Protein AF-A0AAN7HM41-F1 (afdb_monomer)

Structure (mmCIF, N/CA/C/O backbone):
data_AF-A0AAN7HM41-F1
#
_entry.id   AF-A0AAN7HM41-F1
#
loop_
_atom_site.group_PDB
_atom_site.id
_atom_site.type_symbol
_atom_site.label_atom_id
_atom_site.label_alt_id
_atom_site.label_comp_id
_atom_site.label_asym_id
_atom_site.label_entity_id
_atom_site.label_seq_id
_atom_site.pdbx_PDB_ins_code
_atom_site.Cartn_x
_atom_site.Cartn_y
_atom_site.Cartn_z
_atom_site.occupancy
_atom_site.B_iso_or_equiv
_atom_site.auth_seq_id
_atom_site.auth_comp_id
_atom_site.auth_asym_id
_atom_site.auth_atom_id
_atom_site.pdbx_PDB_model_num
ATOM 1 N N . VAL A 1 1 ? 14.216 -13.403 -18.669 1.00 55.72 1 VAL A N 1
ATOM 2 C CA . VAL A 1 1 ? 13.639 -12.330 -17.819 1.00 55.72 1 VAL A CA 1
ATOM 3 C C . VAL A 1 1 ? 13.348 -11.043 -18.590 1.00 55.72 1 VAL A C 1
ATOM 5 O O . VAL A 1 1 ? 12.178 -10.738 -18.720 1.00 55.72 1 VAL A O 1
ATOM 8 N N . LYS A 1 2 ? 14.323 -10.331 -19.191 1.00 54.16 2 LYS A N 1
ATOM 9 C CA . LYS A 1 2 ? 14.044 -9.101 -19.985 1.00 54.16 2 LYS A CA 1
ATOM 10 C C . LYS A 1 2 ? 13.006 -9.271 -21.112 1.00 54.16 2 LYS A C 1
ATOM 12 O O . LYS A 1 2 ? 12.281 -8.337 -21.401 1.00 54.16 2 LYS A O 1
ATOM 17 N N . ARG A 1 3 ? 12.910 -10.468 -21.709 1.00 50.41 3 ARG A N 1
ATOM 18 C CA . ARG A 1 3 ? 11.901 -10.827 -22.729 1.00 50.41 3 ARG A CA 1
ATOM 19 C C . ARG A 1 3 ? 10.467 -10.970 -22.187 1.00 50.41 3 ARG A C 1
ATOM 21 O O . ARG A 1 3 ? 9.550 -11.078 -22.981 1.00 50.41 3 ARG A O 1
ATOM 28 N N . LEU A 1 4 ? 10.288 -11.010 -20.863 1.00 57.69 4 LEU A N 1
ATOM 29 C CA . LEU A 1 4 ? 8.977 -11.088 -20.199 1.00 57.69 4 LEU A CA 1
ATOM 30 C C . LEU A 1 4 ? 8.389 -9.700 -19.906 1.00 57.69 4 LEU A C 1
ATOM 32 O O . LEU A 1 4 ? 7.323 -9.597 -19.314 1.00 57.69 4 LEU A O 1
ATOM 36 N N . PHE A 1 5 ? 9.102 -8.637 -20.276 1.00 66.50 5 PHE A N 1
ATOM 37 C CA . PHE A 1 5 ? 8.685 -7.265 -20.055 1.00 66.50 5 PHE A CA 1
ATOM 38 C C . PHE A 1 5 ? 8.485 -6.575 -21.388 1.00 66.50 5 PHE A C 1
ATOM 40 O O . PHE A 1 5 ? 9.383 -6.561 -22.230 1.00 66.50 5 PHE A O 1
ATOM 47 N N . GLU A 1 6 ? 7.340 -5.926 -21.528 1.00 64.44 6 GLU A N 1
ATOM 48 C CA . GLU A 1 6 ? 7.183 -4.834 -22.472 1.00 64.44 6 GLU A CA 1
ATOM 49 C C . GLU A 1 6 ? 7.875 -3.611 -21.864 1.00 64.44 6 GLU A C 1
ATOM 51 O O . GLU A 1 6 ? 7.428 -3.118 -20.824 1.00 64.44 6 GLU A O 1
ATOM 56 N N . PRO A 1 7 ? 8.997 -3.145 -22.439 1.00 64.88 7 PRO A N 1
ATOM 57 C CA . PRO A 1 7 ? 9.739 -2.046 -21.855 1.00 64.88 7 PRO A CA 1
ATOM 58 C C . PRO A 1 7 ? 8.894 -0.774 -21.885 1.00 64.88 7 PRO A C 1
ATOM 60 O O . PRO A 1 7 ? 8.573 -0.252 -22.953 1.00 64.88 7 PRO A O 1
ATOM 63 N N . ALA A 1 8 ? 8.575 -0.249 -20.705 1.00 72.31 8 ALA A N 1
ATOM 64 C CA . ALA A 1 8 ? 7.917 1.041 -20.600 1.00 72.31 8 ALA A CA 1
ATOM 65 C C . ALA A 1 8 ? 8.845 2.162 -21.094 1.00 72.31 8 ALA A C 1
ATOM 67 O O . ALA A 1 8 ? 10.056 2.170 -20.840 1.00 72.31 8 ALA A O 1
ATOM 68 N N . THR A 1 9 ? 8.265 3.143 -21.781 1.00 78.38 9 THR A N 1
ATOM 69 C CA . THR A 1 9 ? 8.938 4.407 -22.093 1.00 78.38 9 THR A CA 1
ATOM 70 C C . THR A 1 9 ? 8.292 5.525 -21.302 1.00 78.38 9 THR A C 1
ATOM 72 O O . THR A 1 9 ? 7.067 5.628 -21.283 1.00 78.38 9 THR A O 1
ATOM 75 N N . TYR A 1 10 ? 9.099 6.396 -20.709 1.00 78.19 10 TYR A N 1
ATOM 76 C CA . TYR A 1 10 ? 8.610 7.564 -19.982 1.00 78.19 10 TYR A CA 1
ATOM 77 C C . TYR A 1 10 ? 9.338 8.828 -20.442 1.00 78.19 10 TYR A C 1
ATOM 79 O O . TYR A 1 10 ? 10.405 8.770 -21.056 1.00 78.19 10 TYR A O 1
ATOM 87 N N . PHE A 1 11 ? 8.748 9.992 -20.176 1.00 80.19 11 PHE A N 1
ATOM 88 C CA . PHE A 1 11 ? 9.387 11.269 -20.474 1.00 80.19 11 PHE A CA 1
ATOM 89 C C . PHE A 1 11 ? 10.338 11.669 -19.344 1.00 80.19 11 PHE A C 1
ATOM 91 O O . PHE A 1 11 ? 9.930 11.826 -18.194 1.00 80.19 11 PHE A O 1
ATOM 98 N N . HIS A 1 12 ? 11.605 11.892 -19.686 1.00 80.62 12 HIS A N 1
ATOM 99 C CA . HIS A 1 12 ? 12.601 12.483 -18.803 1.00 80.62 12 HIS A CA 1
ATOM 100 C C . HIS A 1 12 ? 13.251 13.671 -19.511 1.00 80.62 12 HIS A C 1
ATOM 102 O O . HIS A 1 12 ? 13.833 13.510 -20.582 1.00 80.62 12 HIS A O 1
ATOM 108 N N . ARG A 1 13 ? 13.139 14.876 -18.930 1.00 84.94 13 ARG A N 1
ATOM 109 C CA . ARG A 1 13 ? 13.694 16.122 -19.501 1.00 84.94 13 ARG A CA 1
ATOM 110 C C . ARG A 1 13 ? 13.308 16.320 -20.982 1.00 84.94 13 ARG A C 1
ATOM 112 O O . ARG A 1 13 ? 14.171 16.509 -21.833 1.00 84.94 13 ARG A O 1
ATOM 119 N N . ASN A 1 14 ? 12.009 16.224 -21.286 1.00 87.62 14 ASN A N 1
ATOM 120 C CA . ASN A 1 14 ? 11.424 16.335 -22.635 1.00 87.62 14 ASN A CA 1
ATOM 121 C C . ASN A 1 14 ? 11.900 15.296 -23.669 1.00 87.62 14 ASN A C 1
ATOM 123 O O . ASN A 1 14 ? 11.627 15.446 -24.857 1.00 87.62 14 ASN A O 1
ATOM 127 N N . LYS A 1 15 ? 12.560 14.212 -23.246 1.00 88.25 15 LYS A N 1
ATOM 128 C CA . LYS A 1 15 ? 12.937 13.089 -24.117 1.00 88.25 15 LYS A CA 1
ATOM 129 C C . LYS A 1 15 ? 12.217 11.818 -23.679 1.00 88.25 15 LYS A C 1
ATOM 131 O O . LYS A 1 15 ? 12.098 11.567 -22.481 1.00 88.25 15 LYS A O 1
ATOM 136 N N . ARG A 1 16 ? 11.754 11.007 -24.636 1.00 84.38 16 ARG A N 1
ATOM 13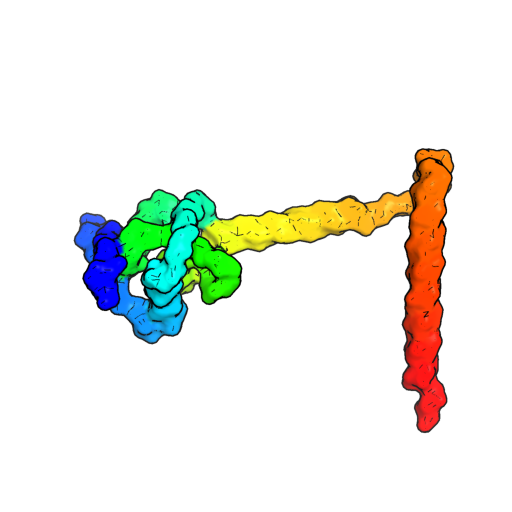7 C CA . ARG A 1 16 ? 11.303 9.638 -24.343 1.00 84.38 16 ARG A CA 1
ATOM 138 C C . ARG A 1 16 ? 12.528 8.781 -24.060 1.00 84.38 16 ARG A C 1
ATOM 140 O O . ARG A 1 16 ? 13.409 8.668 -24.907 1.00 84.38 16 ARG A O 1
ATOM 147 N N . VAL A 1 17 ? 12.578 8.204 -22.870 1.00 86.50 17 VAL A N 1
ATOM 148 C CA . VAL A 1 17 ? 13.634 7.290 -22.440 1.00 86.50 17 VAL A CA 1
ATOM 149 C C . VAL A 1 17 ? 13.023 5.939 -22.099 1.00 86.50 17 VAL A C 1
ATOM 151 O O . VAL A 1 17 ? 11.888 5.855 -21.627 1.00 86.50 17 VAL A O 1
ATOM 154 N N . GLN A 1 18 ? 13.777 4.877 -22.360 1.00 82.75 18 GLN A N 1
ATOM 155 C CA . GLN A 1 18 ? 13.396 3.533 -21.954 1.00 82.75 18 GLN A CA 1
ATOM 156 C C . GLN A 1 18 ? 13.626 3.375 -20.449 1.00 82.75 18 GLN A C 1
ATOM 158 O O . GLN A 1 18 ? 14.658 3.804 -19.926 1.00 82.75 18 GLN A O 1
ATOM 163 N N . ALA A 1 19 ? 12.670 2.758 -19.758 1.00 81.44 19 ALA A N 1
ATOM 164 C CA . ALA A 1 19 ? 12.812 2.412 -18.354 1.00 81.44 19 ALA A CA 1
ATOM 165 C C . ALA A 1 19 ? 14.065 1.558 -18.122 1.00 81.44 19 ALA A C 1
ATOM 167 O O . ALA A 1 19 ? 14.309 0.561 -18.809 1.00 81.44 19 ALA A O 1
ATOM 168 N N . SER A 1 20 ? 14.883 1.975 -17.157 1.00 78.69 20 SER A N 1
ATOM 169 C CA . SER A 1 20 ? 16.099 1.257 -16.800 1.00 78.69 20 SER A CA 1
ATOM 170 C C . SER A 1 20 ? 15.774 0.073 -15.895 1.00 78.69 20 SER A C 1
ATOM 172 O O . SER A 1 20 ? 14.800 0.085 -15.147 1.00 78.69 20 SER A O 1
ATOM 174 N N . TRP A 1 21 ? 16.620 -0.953 -15.959 1.00 79.06 21 TRP A N 1
ATOM 175 C CA . TRP A 1 21 ? 16.555 -2.150 -15.122 1.00 79.06 21 TRP A CA 1
ATOM 176 C C . TRP A 1 21 ? 17.531 -2.026 -13.959 1.00 79.06 21 TRP A C 1
ATOM 178 O O . TRP A 1 21 ? 18.560 -2.694 -13.915 1.00 79.06 21 TRP A O 1
ATOM 188 N N . ASN A 1 22 ? 17.237 -1.109 -13.052 1.00 81.00 22 ASN A N 1
ATOM 189 C CA . ASN A 1 22 ? 18.026 -0.920 -11.855 1.00 81.00 22 ASN A CA 1
ATOM 190 C C . ASN A 1 22 ? 17.543 -1.895 -10.775 1.00 81.00 22 ASN A C 1
ATOM 192 O O . ASN A 1 22 ? 16.445 -1.745 -10.244 1.00 81.00 22 ASN A O 1
ATOM 196 N N . ILE A 1 23 ? 18.374 -2.883 -10.459 1.00 84.88 23 ILE A N 1
ATOM 197 C CA . ILE A 1 23 ? 18.123 -3.890 -9.415 1.00 84.88 23 ILE A CA 1
ATOM 198 C C . ILE A 1 23 ? 19.095 -3.747 -8.241 1.00 84.88 23 ILE A C 1
ATOM 200 O O . ILE A 1 23 ? 19.179 -4.629 -7.396 1.00 84.88 23 ILE A O 1
ATOM 204 N N . ASP A 1 24 ? 19.811 -2.624 -8.177 1.00 86.31 24 ASP A N 1
ATOM 205 C CA . ASP A 1 24 ? 20.901 -2.391 -7.223 1.00 86.31 24 ASP A CA 1
ATOM 206 C C . ASP A 1 24 ? 20.389 -2.310 -5.778 1.00 86.31 24 ASP A C 1
ATOM 208 O O . ASP A 1 24 ? 21.145 -2.466 -4.823 1.00 86.31 24 ASP A O 1
ATOM 212 N N . ARG A 1 25 ? 19.089 -2.038 -5.615 1.00 86.50 25 ARG A N 1
ATOM 213 C CA . ARG A 1 25 ? 18.401 -1.999 -4.325 1.00 86.50 25 ARG A CA 1
ATOM 214 C C . ARG A 1 25 ? 17.428 -3.160 -4.208 1.00 86.50 25 ARG A C 1
ATOM 216 O O . ARG A 1 25 ? 16.676 -3.433 -5.147 1.00 86.50 25 ARG A O 1
ATOM 223 N N . ALA A 1 26 ? 17.392 -3.770 -3.027 1.00 88.69 26 ALA A N 1
ATOM 224 C CA . ALA A 1 26 ? 16.519 -4.899 -2.725 1.00 88.69 26 ALA A CA 1
ATOM 225 C C . ALA A 1 26 ? 15.045 -4.586 -3.027 1.00 88.69 26 ALA A C 1
ATOM 227 O O . ALA A 1 26 ? 14.354 -5.414 -3.614 1.00 88.69 26 ALA A O 1
ATOM 228 N N . GLU A 1 27 ? 14.573 -3.371 -2.732 1.00 87.81 27 GLU A N 1
ATOM 229 C CA . GLU A 1 27 ? 13.185 -2.983 -3.000 1.00 87.81 27 GLU A CA 1
ATOM 230 C C . GLU A 1 27 ? 12.870 -2.937 -4.500 1.00 87.81 27 GLU A C 1
ATOM 232 O O . GLU A 1 27 ? 11.773 -3.304 -4.921 1.00 87.81 27 GLU A O 1
ATOM 237 N N . ARG A 1 28 ? 13.837 -2.525 -5.328 1.00 89.06 28 ARG A N 1
ATOM 238 C CA . ARG A 1 28 ? 13.674 -2.494 -6.787 1.00 89.06 28 ARG A CA 1
ATOM 239 C C . ARG A 1 28 ? 13.643 -3.896 -7.372 1.00 89.06 28 ARG A C 1
ATOM 241 O O . ARG A 1 28 ? 12.787 -4.186 -8.208 1.00 89.06 28 ARG A O 1
ATOM 248 N N . ALA A 1 29 ? 14.543 -4.758 -6.903 1.00 88.88 29 ALA A N 1
ATOM 249 C CA . ALA A 1 29 ? 14.557 -6.165 -7.274 1.00 88.88 29 ALA A CA 1
ATOM 250 C C . ALA A 1 29 ? 13.245 -6.857 -6.870 1.00 88.88 29 ALA A C 1
ATOM 252 O O . ALA A 1 29 ? 12.648 -7.555 -7.688 1.00 88.88 29 ALA A O 1
ATOM 253 N N . LEU A 1 30 ? 12.745 -6.588 -5.660 1.00 88.75 30 LEU A N 1
ATOM 254 C CA . LEU A 1 30 ? 11.478 -7.125 -5.166 1.00 88.75 30 LEU A CA 1
ATOM 255 C C . LEU A 1 30 ? 10.283 -6.629 -5.989 1.00 88.75 30 LEU A C 1
ATOM 257 O O . LEU A 1 30 ? 9.444 -7.432 -6.384 1.00 88.75 30 LEU A O 1
ATOM 261 N N . ALA A 1 31 ? 10.217 -5.335 -6.313 1.00 87.69 31 ALA A N 1
ATOM 262 C CA . ALA A 1 31 ? 9.150 -4.789 -7.152 1.00 87.69 31 ALA A CA 1
ATOM 263 C C . ALA A 1 31 ? 9.115 -5.430 -8.550 1.00 87.69 31 ALA A C 1
ATOM 265 O O . ALA A 1 31 ? 8.037 -5.707 -9.076 1.00 87.69 31 ALA A O 1
ATOM 266 N N . ILE A 1 32 ? 10.289 -5.692 -9.138 1.00 86.69 32 ILE A N 1
ATOM 267 C CA . ILE A 1 32 ? 10.415 -6.420 -10.407 1.00 86.69 32 ILE A CA 1
ATOM 268 C C . ILE A 1 32 ? 9.971 -7.875 -10.244 1.00 86.69 32 ILE A C 1
ATOM 270 O O . ILE A 1 32 ? 9.235 -8.375 -11.089 1.00 86.69 32 ILE A O 1
ATOM 274 N N . ALA A 1 33 ? 10.396 -8.554 -9.177 1.00 87.75 33 ALA A N 1
ATOM 275 C CA . ALA A 1 33 ? 10.024 -9.943 -8.923 1.00 87.75 33 ALA A CA 1
ATOM 276 C C . ALA A 1 33 ? 8.504 -10.093 -8.781 1.00 87.75 33 ALA A C 1
ATOM 278 O O . ALA A 1 33 ? 7.906 -10.915 -9.467 1.00 87.75 33 ALA A O 1
ATOM 279 N N . VAL A 1 34 ? 7.871 -9.236 -7.978 1.00 86.69 34 VAL A N 1
ATOM 280 C CA . VAL A 1 34 ? 6.412 -9.210 -7.815 1.00 86.69 34 VAL A CA 1
ATOM 281 C C . VAL A 1 34 ? 5.712 -8.982 -9.152 1.00 86.69 34 VAL A C 1
ATOM 283 O O . VAL A 1 34 ? 4.772 -9.695 -9.472 1.00 86.69 34 VAL A O 1
ATOM 286 N N . TYR A 1 35 ? 6.199 -8.049 -9.973 1.00 82.12 35 TYR A N 1
ATOM 287 C CA . TYR A 1 35 ? 5.633 -7.823 -11.303 1.00 82.12 35 TYR A CA 1
ATOM 288 C C . TYR A 1 35 ? 5.697 -9.069 -12.209 1.00 82.12 35 TYR A C 1
ATOM 290 O O . TYR A 1 35 ? 4.804 -9.279 -13.022 1.00 82.12 35 TYR A O 1
ATOM 298 N N . ILE A 1 36 ? 6.757 -9.879 -12.099 1.00 81.81 36 ILE A N 1
ATOM 299 C CA . ILE A 1 36 ? 6.948 -11.086 -12.923 1.00 81.81 36 ILE A CA 1
ATOM 300 C C . ILE A 1 36 ? 6.078 -12.245 -12.440 1.00 81.81 36 ILE A C 1
ATOM 302 O O . ILE A 1 36 ? 5.542 -12.994 -13.258 1.00 81.81 36 ILE A O 1
ATOM 306 N N . PHE A 1 37 ? 6.043 -12.457 -11.126 1.00 84.44 37 PHE A N 1
ATOM 307 C CA . PHE A 1 37 ? 5.540 -13.696 -10.540 1.00 84.44 37 PHE A CA 1
ATOM 308 C C . PHE A 1 37 ? 4.093 -13.600 -10.070 1.00 84.44 37 PHE A C 1
ATOM 310 O O . PHE A 1 37 ? 3.410 -14.624 -10.065 1.00 84.44 37 PHE A O 1
ATOM 317 N N . GLU A 1 38 ? 3.610 -12.404 -9.731 1.00 80.44 38 GLU A N 1
ATOM 318 C CA . GLU A 1 38 ? 2.221 -12.221 -9.327 1.00 80.44 38 GLU A CA 1
ATOM 319 C C . GLU A 1 38 ? 1.334 -12.193 -10.582 1.00 80.44 38 GLU A C 1
ATOM 321 O O . GLU A 1 38 ? 1.278 -11.208 -11.324 1.00 80.44 38 GLU A O 1
ATOM 326 N N . LYS A 1 39 ? 0.680 -13.323 -10.854 1.00 62.28 39 LYS A N 1
ATOM 327 C CA . LYS A 1 39 ? -0.305 -13.463 -11.931 1.00 62.28 39 LYS A CA 1
ATOM 328 C C . LYS A 1 39 ? -1.665 -12.965 -11.435 1.00 62.28 39 LYS A C 1
ATOM 330 O O . LYS A 1 39 ? -1.962 -13.067 -10.253 1.00 62.28 39 LYS A O 1
ATOM 335 N N . ASP A 1 40 ? -2.472 -12.421 -12.342 1.00 57.91 40 ASP A N 1
ATOM 336 C CA . ASP A 1 40 ? -3.873 -12.035 -12.090 1.00 57.91 40 ASP A CA 1
ATOM 337 C C . ASP A 1 40 ? -4.098 -10.846 -11.147 1.00 57.91 40 ASP A C 1
ATOM 339 O O . ASP A 1 40 ? -5.138 -10.714 -10.504 1.00 57.91 40 ASP A O 1
ATOM 343 N N . VAL A 1 41 ? -3.149 -9.912 -11.108 1.00 62.28 41 VAL A N 1
ATOM 344 C CA . VAL A 1 41 ? -3.335 -8.672 -10.358 1.00 62.28 41 VAL A CA 1
ATOM 345 C C . VAL A 1 41 ? -3.961 -7.607 -11.245 1.00 62.28 41 VAL A C 1
ATOM 347 O O . VAL A 1 41 ? -3.340 -7.108 -12.189 1.00 62.28 41 VAL A O 1
ATOM 350 N N . GLU A 1 42 ? -5.192 -7.225 -10.923 1.00 58.06 42 GLU A N 1
ATOM 351 C CA . GLU A 1 42 ? -5.839 -6.091 -11.569 1.00 58.06 42 GLU A CA 1
ATOM 352 C C . GLU A 1 42 ? -5.015 -4.815 -11.360 1.00 58.06 42 GLU A C 1
ATOM 354 O O . GLU A 1 42 ? -4.567 -4.490 -10.253 1.00 58.06 42 GLU A O 1
ATOM 359 N N . ALA A 1 43 ? -4.822 -4.064 -12.444 1.00 60.22 43 ALA A N 1
ATOM 360 C CA . ALA A 1 43 ? -4.255 -2.729 -12.368 1.00 60.22 43 ALA A CA 1
ATOM 361 C C . ALA A 1 43 ? -5.190 -1.865 -11.513 1.00 60.22 43 ALA A C 1
ATOM 363 O O . ALA A 1 43 ? -6.282 -1.508 -11.950 1.00 60.22 43 ALA A O 1
ATOM 364 N N . LYS A 1 44 ? -4.787 -1.543 -10.280 1.00 63.34 44 LYS A N 1
ATOM 365 C CA . LYS A 1 44 ? -5.616 -0.719 -9.397 1.00 63.34 44 LYS A CA 1
ATOM 366 C C . LYS A 1 44 ? -5.485 0.766 -9.767 1.00 63.34 44 LYS A C 1
ATOM 368 O O . LYS A 1 44 ? -4.393 1.318 -9.596 1.00 63.34 44 LYS A O 1
ATOM 373 N N . PRO A 1 45 ? -6.581 1.448 -10.155 1.00 59.84 45 PRO A N 1
ATOM 374 C CA . PRO A 1 45 ? -6.575 2.857 -10.570 1.00 59.84 45 PRO A CA 1
ATOM 375 C C . PRO A 1 45 ? -6.508 3.853 -9.394 1.00 59.84 45 PRO A C 1
ATOM 377 O O . PRO A 1 45 ? -6.837 5.024 -9.517 1.00 59.84 45 PRO A O 1
ATOM 380 N N . ASN A 1 46 ? -6.131 3.395 -8.198 1.00 71.81 46 ASN A N 1
ATOM 381 C CA . ASN A 1 46 ? -6.137 4.231 -6.991 1.00 71.81 46 ASN A CA 1
ATOM 382 C C . ASN A 1 46 ? -4.750 4.823 -6.680 1.00 71.81 46 ASN A C 1
ATOM 384 O O . ASN A 1 46 ? -4.574 5.592 -5.725 1.00 71.81 46 ASN A O 1
ATOM 388 N N . CYS A 1 47 ? -3.736 4.466 -7.470 1.00 82.19 47 CYS A N 1
ATOM 389 C CA . CYS A 1 47 ? -2.414 5.056 -7.360 1.00 82.19 47 CYS A CA 1
ATOM 390 C C . CYS A 1 47 ? -2.178 6.080 -8.473 1.00 82.19 47 CYS A C 1
ATOM 392 O O . CYS A 1 47 ? -2.051 5.719 -9.638 1.00 82.19 47 CYS A O 1
ATOM 394 N N . LYS A 1 48 ? -1.959 7.347 -8.100 1.00 82.31 48 LYS A N 1
ATOM 395 C CA . LYS A 1 48 ? -1.748 8.454 -9.052 1.00 82.31 48 LYS A CA 1
ATOM 396 C C . LYS A 1 48 ? -0.585 8.224 -10.024 1.00 82.31 48 LYS A C 1
ATOM 398 O O . LYS A 1 48 ? -0.593 8.770 -11.123 1.00 82.31 48 LYS A O 1
ATOM 403 N N . GLN A 1 49 ? 0.453 7.492 -9.608 1.00 77.81 49 GLN A N 1
ATOM 404 C CA . GLN A 1 49 ? 1.577 7.151 -10.490 1.00 77.81 49 GLN A CA 1
ATOM 405 C C . GLN A 1 49 ? 1.218 6.031 -11.471 1.00 77.81 49 GLN A C 1
ATOM 407 O O . GLN A 1 49 ? 1.701 6.047 -12.601 1.00 77.81 49 GLN A O 1
ATOM 412 N N . CYS A 1 50 ? 0.364 5.094 -11.051 1.00 77.69 50 CYS A N 1
ATOM 413 C CA . CYS A 1 50 ? -0.170 4.058 -11.924 1.00 77.69 50 CYS A CA 1
ATOM 414 C C . CYS A 1 50 ? -1.078 4.670 -13.002 1.00 77.69 50 CYS A C 1
ATOM 416 O O . CYS A 1 50 ? -0.865 4.396 -14.178 1.00 77.69 50 CYS A O 1
ATOM 418 N N . ASP A 1 51 ? -1.999 5.565 -12.626 1.00 77.19 51 ASP A N 1
ATOM 419 C CA . ASP A 1 51 ? -2.966 6.170 -13.563 1.00 77.19 51 ASP A CA 1
ATOM 420 C C . ASP A 1 51 ? -2.290 6.964 -14.672 1.00 77.19 51 ASP A C 1
ATOM 422 O O . ASP A 1 51 ? -2.693 6.944 -15.832 1.00 77.19 51 ASP A O 1
ATOM 426 N N . LYS A 1 52 ? -1.219 7.673 -14.315 1.00 73.44 52 LYS A N 1
ATOM 427 C CA . LYS A 1 52 ? -0.489 8.495 -15.274 1.00 73.44 52 LYS A CA 1
ATOM 428 C C . LYS A 1 52 ? 0.454 7.673 -16.152 1.00 73.44 52 LYS A C 1
ATOM 430 O O . LYS A 1 52 ? 1.012 8.232 -17.090 1.00 73.44 52 LYS A O 1
ATOM 435 N N . SER A 1 53 ? 0.662 6.386 -15.855 1.00 66.38 53 SER A N 1
ATOM 436 C CA . SER A 1 53 ? 1.698 5.557 -16.492 1.00 66.38 53 SER A CA 1
ATOM 437 C C . SER A 1 53 ? 3.085 6.226 -16.459 1.00 66.38 53 SER A C 1
ATOM 439 O O . SER A 1 53 ? 3.881 6.109 -17.388 1.00 66.38 53 SER A O 1
ATOM 441 N N . ILE A 1 54 ? 3.370 6.985 -15.392 1.00 63.53 54 ILE A N 1
ATOM 442 C CA . ILE A 1 54 ? 4.621 7.738 -15.235 1.00 63.53 54 ILE A CA 1
ATOM 443 C C . ILE A 1 54 ? 5.524 6.973 -14.274 1.00 63.53 54 ILE A C 1
ATOM 445 O O . ILE A 1 54 ? 5.197 6.827 -13.095 1.00 63.53 54 ILE A O 1
ATOM 449 N N . GLY A 1 55 ? 6.698 6.549 -14.740 1.00 66.50 55 GLY A N 1
ATOM 450 C CA . GLY A 1 55 ? 7.735 6.045 -13.846 1.00 66.50 55 GLY A CA 1
ATOM 451 C C . GLY A 1 55 ? 8.899 5.361 -14.558 1.00 66.50 55 GLY A C 1
ATOM 452 O O . GLY A 1 55 ? 8.773 4.979 -15.719 1.00 66.50 55 GLY A O 1
ATOM 453 N N . PRO A 1 56 ? 10.035 5.186 -13.861 1.00 70.38 56 PRO A N 1
ATOM 454 C CA . PRO A 1 56 ? 11.199 4.473 -14.379 1.00 70.38 56 PRO A CA 1
ATOM 455 C C . PRO A 1 56 ? 11.056 2.945 -14.292 1.00 70.38 56 PRO A C 1
ATOM 457 O O . PRO A 1 56 ? 12.040 2.238 -14.491 1.00 70.38 56 PRO A O 1
ATOM 460 N N . THR A 1 57 ? 9.880 2.424 -13.932 1.00 75.38 57 THR A N 1
ATOM 461 C CA . THR A 1 57 ? 9.649 0.984 -13.772 1.00 75.38 57 THR A CA 1
ATOM 462 C C . THR A 1 57 ? 9.764 0.273 -15.116 1.00 75.38 57 THR A C 1
ATOM 464 O O . THR A 1 57 ? 9.208 0.756 -16.099 1.00 75.38 57 THR A O 1
ATOM 467 N N . PRO A 1 58 ? 10.422 -0.896 -15.183 1.00 68.25 58 PRO A N 1
ATOM 468 C CA . PRO A 1 58 ? 10.564 -1.621 -16.441 1.00 68.25 58 PRO A CA 1
ATOM 469 C C . PRO A 1 58 ? 9.248 -2.215 -16.971 1.00 68.25 58 PRO A C 1
ATOM 471 O O . PRO A 1 58 ? 9.187 -2.530 -18.155 1.00 68.25 58 PRO A O 1
ATOM 474 N N . GLY A 1 59 ? 8.218 -2.378 -16.128 1.00 72.25 59 GLY A N 1
ATOM 475 C CA . GLY A 1 59 ? 6.908 -2.930 -16.500 1.00 72.25 59 GLY A CA 1
ATOM 476 C C . GLY A 1 59 ? 5.987 -1.920 -17.182 1.00 72.25 59 GLY A C 1
ATOM 477 O O . GLY A 1 59 ? 5.885 -0.782 -16.731 1.00 72.25 59 GLY A O 1
ATOM 478 N N . SER A 1 60 ? 5.278 -2.352 -18.232 1.00 65.31 60 SER A N 1
ATOM 479 C CA . SER A 1 60 ? 4.282 -1.540 -18.950 1.00 65.31 60 SER A CA 1
ATOM 480 C C . SER A 1 60 ? 3.046 -1.218 -18.108 1.00 65.31 60 SER A C 1
ATOM 482 O O . SER A 1 60 ? 2.324 -0.267 -18.404 1.00 65.31 60 SER A O 1
ATOM 484 N N . ARG A 1 61 ? 2.808 -1.988 -17.039 1.00 74.69 61 ARG A N 1
ATOM 485 C CA . ARG A 1 61 ? 1.685 -1.800 -16.116 1.00 74.69 61 ARG A CA 1
ATOM 486 C C . ARG A 1 61 ? 2.153 -1.586 -14.68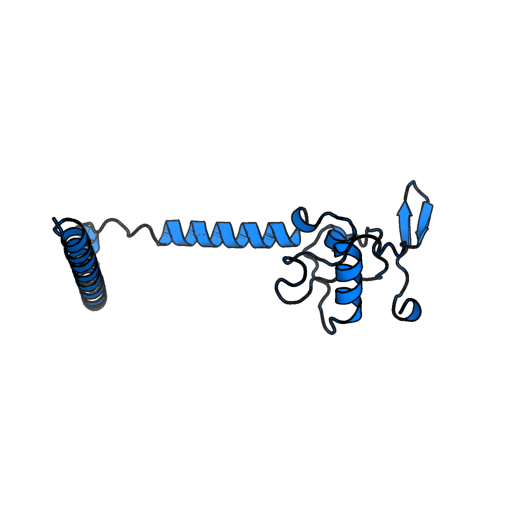6 1.00 74.69 61 ARG A C 1
ATOM 488 O O . ARG A 1 61 ? 3.216 -2.028 -14.259 1.00 74.69 61 ARG A O 1
ATOM 495 N N . CYS A 1 62 ? 1.308 -0.911 -13.926 1.00 78.88 62 CYS A N 1
ATOM 496 C CA . CYS A 1 62 ? 1.501 -0.704 -12.506 1.00 78.88 62 CYS A CA 1
ATOM 497 C C . CYS A 1 62 ? 0.643 -1.707 -11.737 1.00 78.88 62 CYS A C 1
ATOM 499 O O . CYS A 1 62 ? -0.560 -1.79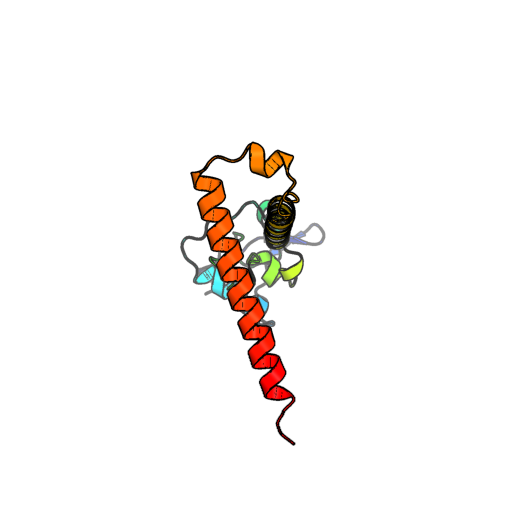5 -11.975 1.00 78.88 62 CYS A O 1
ATOM 501 N N . ILE A 1 63 ? 1.266 -2.461 -10.835 1.00 82.19 63 ILE A N 1
ATOM 502 C CA . ILE A 1 63 ? 0.630 -3.588 -10.152 1.00 82.19 63 ILE A CA 1
ATOM 503 C C . ILE A 1 63 ? 0.642 -3.329 -8.648 1.00 82.19 63 ILE A C 1
ATOM 505 O O . ILE A 1 63 ? 1.650 -2.872 -8.112 1.00 82.19 63 ILE A O 1
ATOM 509 N N . VAL A 1 64 ? -0.465 -3.612 -7.964 1.00 82.81 64 VAL A N 1
ATOM 510 C CA . VAL A 1 64 ? -0.535 -3.639 -6.497 1.00 82.81 64 VAL A CA 1
ATOM 511 C C . VAL A 1 64 ? -0.772 -5.088 -6.088 1.00 82.81 64 VAL A C 1
ATOM 513 O O . VAL A 1 64 ? -1.907 -5.535 -6.231 1.00 82.81 64 VAL A O 1
ATOM 516 N N . PRO A 1 65 ? 0.254 -5.826 -5.628 1.00 79.38 65 PRO A N 1
ATOM 517 C CA . PRO A 1 65 ? 0.095 -7.240 -5.305 1.00 79.38 65 PRO A CA 1
ATOM 518 C C . PRO A 1 65 ? -0.951 -7.458 -4.215 1.00 79.38 65 PRO A C 1
ATOM 520 O O . PRO A 1 65 ? -1.222 -6.570 -3.400 1.00 79.38 65 PRO A O 1
ATOM 523 N N . SER A 1 66 ? -1.503 -8.667 -4.184 1.00 73.25 66 SER A N 1
ATOM 524 C CA . SER A 1 66 ? -2.298 -9.148 -3.060 1.00 73.25 66 SER A CA 1
ATOM 525 C C . SER A 1 66 ? -1.491 -9.069 -1.758 1.00 73.25 66 SER A C 1
ATOM 527 O O . SER A 1 66 ? -0.319 -9.443 -1.711 1.00 73.25 66 SER A O 1
ATOM 529 N N . GLY A 1 67 ? -2.124 -8.614 -0.676 1.00 71.81 67 GLY A N 1
ATOM 530 C CA . GLY A 1 67 ? -1.515 -8.603 0.657 1.00 71.81 67 GLY A CA 1
ATOM 531 C C . GLY A 1 67 ? -0.404 -7.561 0.862 1.00 71.81 67 GLY A C 1
ATOM 532 O O . GLY A 1 67 ? -0.343 -6.526 0.200 1.00 71.81 67 GLY A O 1
ATOM 533 N N . GLU A 1 68 ? 0.474 -7.823 1.836 1.00 76.81 68 GLU A N 1
ATOM 534 C CA . GLU A 1 68 ? 1.491 -6.871 2.315 1.00 76.81 68 GLU A CA 1
ATOM 535 C C . GLU A 1 68 ? 2.893 -7.077 1.709 1.00 76.81 68 GLU A C 1
ATOM 537 O O . GLU A 1 68 ? 3.859 -6.494 2.196 1.00 76.81 68 GLU A O 1
ATOM 542 N N . ILE A 1 69 ? 3.036 -7.845 0.619 1.00 83.06 69 ILE A N 1
ATOM 543 C CA . ILE A 1 69 ? 4.347 -8.198 0.016 1.00 83.06 69 ILE A CA 1
ATOM 544 C C . ILE A 1 69 ? 5.214 -6.955 -0.258 1.00 83.06 69 ILE A C 1
ATOM 546 O O . ILE A 1 69 ? 6.427 -6.956 -0.056 1.00 83.06 69 ILE A O 1
ATOM 550 N N . LEU A 1 70 ? 4.578 -5.864 -0.690 1.00 85.31 70 LEU A N 1
ATOM 551 C CA . LEU A 1 70 ? 5.213 -4.573 -0.959 1.00 85.31 70 LEU A CA 1
ATOM 552 C C . LEU A 1 70 ? 4.867 -3.501 0.090 1.00 85.31 70 LEU A C 1
ATOM 554 O O . LEU A 1 70 ? 4.947 -2.302 -0.190 1.00 85.31 70 LEU A O 1
ATOM 558 N N . GLY A 1 71 ? 4.450 -3.912 1.290 1.00 81.38 71 GLY A N 1
ATOM 559 C CA . GLY A 1 71 ? 3.857 -3.024 2.295 1.00 81.38 71 GLY A CA 1
ATOM 560 C C . GLY A 1 71 ? 2.600 -2.329 1.768 1.00 81.38 71 GLY A C 1
ATOM 561 O O . GLY A 1 71 ? 2.423 -1.133 1.980 1.00 81.38 71 GLY A O 1
ATOM 562 N N . GLY A 1 72 ? 1.813 -3.041 0.954 1.00 82.25 72 GLY A N 1
ATOM 563 C CA . GLY A 1 72 ? 0.613 -2.525 0.293 1.00 82.25 72 GLY A CA 1
ATOM 564 C C . GLY A 1 72 ? 0.862 -1.532 -0.850 1.00 82.25 72 GLY A C 1
ATOM 565 O O . GLY A 1 72 ? -0.093 -1.093 -1.477 1.00 82.25 72 GLY A O 1
ATOM 566 N N . ALA A 1 73 ? 2.105 -1.152 -1.161 1.00 87.75 73 ALA A N 1
ATOM 567 C CA . ALA A 1 73 ? 2.393 -0.212 -2.246 1.00 87.75 73 ALA A CA 1
ATOM 568 C C . ALA A 1 73 ? 2.408 -0.880 -3.630 1.00 87.75 73 ALA A C 1
ATOM 570 O O . ALA A 1 73 ? 2.659 -2.076 -3.766 1.00 87.75 73 ALA A O 1
ATOM 571 N N . 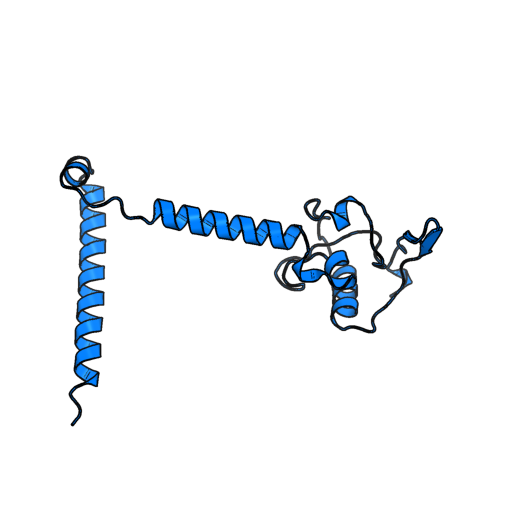CYS A 1 74 ? 2.206 -0.084 -4.685 1.00 86.69 74 CYS A N 1
ATOM 572 C CA . CYS A 1 74 ? 2.357 -0.578 -6.052 1.00 86.69 74 CYS A CA 1
ATOM 573 C C . CYS A 1 74 ? 3.830 -0.777 -6.445 1.00 86.69 74 CYS A C 1
ATOM 575 O O . CYS A 1 74 ? 4.729 -0.093 -5.940 1.00 86.69 74 CYS A O 1
ATOM 577 N N . THR A 1 75 ? 4.066 -1.647 -7.428 1.00 87.69 75 THR A N 1
ATOM 578 C CA . THR A 1 75 ? 5.390 -1.945 -7.993 1.00 87.69 75 THR A CA 1
ATOM 579 C C . THR A 1 75 ? 6.130 -0.681 -8.434 1.00 87.69 75 THR A C 1
ATOM 581 O O . THR A 1 75 ? 7.314 -0.534 -8.139 1.00 87.69 75 THR A O 1
ATOM 584 N N . ASN A 1 76 ? 5.444 0.287 -9.054 1.00 87.44 76 ASN A N 1
ATOM 585 C CA . ASN A 1 76 ? 6.065 1.539 -9.500 1.00 87.44 76 ASN A CA 1
ATOM 586 C C . ASN A 1 76 ? 6.546 2.424 -8.334 1.00 87.44 76 ASN A C 1
ATOM 588 O O . ASN A 1 76 ? 7.681 2.908 -8.348 1.00 87.44 76 ASN A O 1
ATOM 592 N N . CYS A 1 77 ? 5.722 2.608 -7.297 1.00 88.19 77 CYS A N 1
ATOM 593 C CA . CYS A 1 77 ? 6.100 3.416 -6.136 1.00 88.19 77 CYS A CA 1
ATOM 594 C C . CYS A 1 77 ? 7.258 2.780 -5.361 1.00 88.19 77 CYS A C 1
ATOM 596 O O . CYS A 1 77 ? 8.167 3.497 -4.941 1.00 88.19 77 CYS A O 1
ATOM 598 N N . VAL A 1 78 ? 7.259 1.453 -5.196 1.00 90.00 78 VAL A N 1
ATOM 599 C CA . VAL A 1 78 ? 8.370 0.741 -4.545 1.00 90.00 78 VAL A CA 1
ATOM 600 C C . VAL A 1 78 ? 9.650 0.877 -5.360 1.00 90.00 78 VAL A C 1
ATOM 602 O O . VAL A 1 78 ? 10.677 1.288 -4.825 1.00 90.00 78 VAL A O 1
ATOM 605 N N . TYR A 1 79 ? 9.583 0.619 -6.664 1.00 89.12 79 TYR A N 1
ATOM 606 C CA . TYR A 1 79 ? 10.740 0.712 -7.550 1.00 89.12 79 TYR A CA 1
ATOM 607 C C . TYR A 1 79 ? 11.346 2.127 -7.596 1.00 89.12 79 TYR A C 1
ATOM 609 O O . TYR A 1 79 ? 12.567 2.315 -7.619 1.00 89.12 79 TYR A O 1
ATOM 617 N N . SER A 1 80 ? 10.486 3.145 -7.544 1.00 86.81 80 SER A N 1
ATOM 618 C CA . SER A 1 80 ? 10.894 4.550 -7.484 1.00 86.81 80 SER A CA 1
ATOM 619 C C . SER A 1 80 ? 11.462 4.965 -6.118 1.00 86.81 80 SER A C 1
ATOM 621 O O . SER A 1 80 ? 11.958 6.080 -5.990 1.00 86.81 80 SER A O 1
ATOM 623 N N . GLY A 1 81 ? 11.428 4.097 -5.099 1.00 87.56 81 GLY A N 1
ATOM 624 C CA . GLY A 1 81 ? 11.896 4.407 -3.743 1.00 87.56 81 GLY A CA 1
ATOM 625 C C . GLY A 1 81 ? 10.913 5.252 -2.926 1.00 87.56 81 GLY A C 1
ATOM 626 O O . GLY A 1 81 ? 11.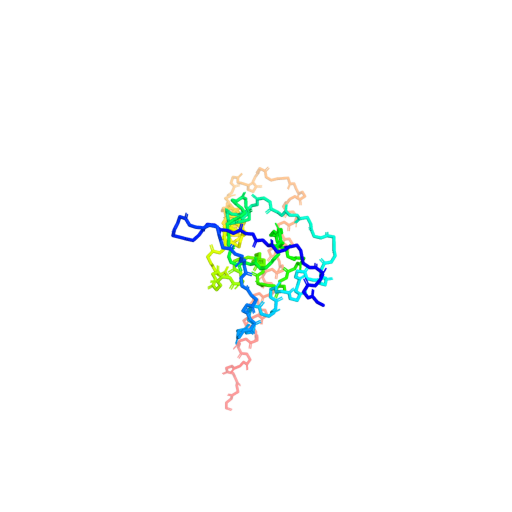295 5.883 -1.945 1.00 87.56 81 GLY A O 1
ATOM 627 N N . HIS A 1 82 ? 9.640 5.277 -3.319 1.00 88.38 82 HIS A N 1
ATOM 628 C CA . HIS A 1 82 ? 8.587 6.109 -2.733 1.00 88.38 82 HIS A CA 1
ATOM 629 C C . HIS A 1 82 ? 7.442 5.273 -2.146 1.00 88.38 82 HIS A C 1
ATOM 631 O O . HIS A 1 82 ? 6.284 5.688 -2.188 1.00 88.38 82 HIS A O 1
ATOM 637 N N . ARG A 1 83 ? 7.755 4.102 -1.572 1.00 87.88 83 ARG A N 1
ATOM 638 C CA . ARG A 1 83 ? 6.771 3.171 -0.985 1.00 87.88 83 ARG A CA 1
ATOM 639 C C . ARG A 1 83 ? 5.766 3.878 -0.064 1.00 87.88 83 ARG A C 1
ATOM 641 O O . ARG A 1 83 ? 4.568 3.810 -0.305 1.00 87.88 83 ARG A O 1
ATOM 648 N N . LEU A 1 84 ? 6.260 4.620 0.931 1.00 86.06 84 LEU A N 1
ATOM 649 C CA . LEU A 1 84 ? 5.440 5.315 1.942 1.00 86.06 84 LEU A CA 1
ATOM 650 C C . LEU A 1 84 ? 4.653 6.519 1.389 1.00 86.06 84 LEU A C 1
ATOM 652 O O . LEU A 1 84 ? 3.731 7.027 2.022 1.00 86.06 84 LEU A O 1
ATOM 656 N N . ALA A 1 85 ? 5.022 7.015 0.207 1.00 86.56 85 ALA A N 1
ATOM 657 C CA . ALA A 1 85 ? 4.318 8.106 -0.462 1.00 86.56 85 ALA A CA 1
ATOM 658 C C . ALA A 1 85 ? 3.304 7.600 -1.503 1.00 86.56 85 ALA A C 1
ATOM 660 O O . ALA A 1 85 ? 2.660 8.413 -2.170 1.00 86.56 85 ALA A O 1
ATOM 661 N N . CYS A 1 86 ? 3.144 6.279 -1.644 1.00 88.19 86 CYS A N 1
ATOM 662 C CA . CYS A 1 86 ? 2.167 5.689 -2.546 1.00 88.19 86 CYS A CA 1
ATOM 663 C C . CYS A 1 86 ? 0.755 6.150 -2.156 1.00 88.19 86 CYS A C 1
ATOM 665 O O . CYS A 1 86 ? 0.316 5.962 -1.021 1.00 88.19 86 CYS A O 1
ATOM 667 N N . SER A 1 87 ? 0.024 6.764 -3.093 1.00 86.81 87 SER A N 1
ATOM 668 C CA . SER A 1 87 ? -1.311 7.297 -2.791 1.00 86.81 87 SER A CA 1
ATOM 669 C C . SER A 1 87 ? -2.322 6.206 -2.456 1.00 86.81 87 SER A C 1
ATOM 671 O O . SER A 1 87 ? -3.269 6.484 -1.733 1.00 86.81 87 SER A O 1
ATOM 673 N N . PHE A 1 88 ? -2.100 4.983 -2.941 1.00 85.00 88 PHE A N 1
ATOM 674 C CA . PHE A 1 88 ? -2.907 3.825 -2.579 1.00 85.00 88 PHE A CA 1
ATOM 675 C C . PHE A 1 88 ? -2.713 3.436 -1.106 1.00 85.00 88 PHE A C 1
ATOM 677 O O . PHE A 1 88 ? -3.697 3.320 -0.386 1.00 85.00 88 PHE A O 1
ATOM 684 N N . VAL A 1 89 ? -1.462 3.352 -0.630 1.00 86.69 89 VAL A N 1
ATOM 685 C CA . VAL A 1 89 ? -1.154 3.094 0.793 1.00 86.69 89 VAL A CA 1
ATOM 686 C C . VAL A 1 89 ? -1.794 4.161 1.675 1.00 86.69 89 VAL A C 1
ATOM 688 O O . VAL A 1 89 ? -2.543 3.846 2.592 1.00 86.69 89 VAL A O 1
ATOM 691 N N . ARG A 1 90 ? -1.610 5.438 1.321 1.00 87.81 90 ARG A N 1
ATOM 692 C CA . ARG A 1 90 ? -2.220 6.554 2.057 1.00 87.81 90 ARG A CA 1
ATOM 693 C C . ARG A 1 90 ? -3.748 6.524 2.052 1.00 87.81 90 ARG A C 1
ATOM 695 O O . ARG A 1 90 ? -4.360 7.051 2.975 1.00 87.81 90 ARG A O 1
ATOM 702 N N . ALA A 1 91 ? -4.374 5.993 1.003 1.00 85.06 91 ALA A N 1
ATOM 703 C CA . ALA A 1 91 ? -5.825 5.856 0.947 1.00 85.06 91 ALA A CA 1
ATOM 704 C C . ALA A 1 91 ? -6.310 4.771 1.918 1.00 85.06 91 ALA A C 1
ATOM 706 O O . ALA A 1 91 ? -7.241 5.034 2.673 1.00 85.06 91 ALA A O 1
ATOM 707 N N . ILE A 1 92 ? -5.630 3.619 1.957 1.00 83.12 92 ILE A N 1
ATOM 708 C CA . ILE A 1 92 ? -5.914 2.545 2.921 1.00 83.12 92 ILE A CA 1
ATOM 709 C C . ILE A 1 92 ? -5.734 3.051 4.352 1.00 83.12 92 ILE A C 1
ATOM 711 O O . ILE A 1 92 ? -6.651 2.930 5.157 1.00 83.12 92 ILE A O 1
ATOM 715 N N . GLU A 1 93 ? -4.600 3.688 4.658 1.00 85.81 93 GLU A N 1
ATOM 716 C CA . GLU A 1 93 ? -4.323 4.226 5.998 1.00 85.81 93 GLU A CA 1
ATOM 717 C C . GLU A 1 93 ? -5.416 5.200 6.455 1.00 85.81 93 GLU A C 1
ATOM 719 O O . GLU A 1 93 ? -5.869 5.143 7.598 1.00 85.81 93 GLU A O 1
ATOM 724 N N . ARG A 1 94 ? -5.883 6.078 5.557 1.00 85.81 94 ARG A N 1
ATOM 725 C CA . ARG A 1 94 ? -6.992 6.999 5.846 1.00 85.81 94 ARG A CA 1
ATOM 726 C C . ARG A 1 94 ? -8.305 6.271 6.086 1.00 85.81 94 ARG A C 1
ATOM 728 O O . ARG A 1 94 ? -9.047 6.674 6.975 1.00 85.81 94 ARG A O 1
ATOM 735 N N . GLU A 1 95 ? -8.607 5.242 5.302 1.00 85.00 95 GLU A N 1
ATOM 736 C CA . GLU A 1 95 ? -9.825 4.452 5.474 1.00 85.00 95 GLU A CA 1
ATOM 737 C C . GLU A 1 95 ? -9.811 3.701 6.813 1.00 85.00 95 GLU A C 1
ATOM 739 O O . GLU A 1 95 ? -10.810 3.692 7.530 1.00 85.00 95 GLU A O 1
ATOM 744 N N . GLU A 1 96 ? -8.670 3.132 7.202 1.00 84.38 96 GLU A N 1
ATOM 745 C CA . GLU A 1 96 ? -8.501 2.487 8.504 1.00 84.38 96 GLU A CA 1
ATOM 746 C C . GLU A 1 96 ? -8.605 3.474 9.667 1.00 84.38 96 GLU A C 1
ATOM 748 O O . GLU A 1 96 ? -9.254 3.174 10.670 1.00 84.38 96 GLU A O 1
ATOM 753 N N . LEU A 1 97 ? -8.000 4.658 9.541 1.00 84.38 97 LEU A N 1
ATOM 754 C CA . LEU A 1 97 ? -8.152 5.740 10.515 1.00 84.38 97 LEU A CA 1
ATOM 755 C C . LEU A 1 97 ? -9.615 6.167 10.640 1.00 84.38 97 LEU A C 1
ATOM 757 O O . LEU A 1 97 ? -10.125 6.225 11.755 1.00 84.38 97 LEU A O 1
ATOM 761 N N . ALA A 1 98 ? -10.314 6.368 9.523 1.00 83.06 98 ALA A N 1
ATOM 762 C CA . ALA A 1 98 ? -11.732 6.712 9.523 1.00 83.06 98 ALA A CA 1
ATOM 763 C C . ALA A 1 98 ? -12.591 5.606 10.158 1.00 83.06 98 ALA A C 1
ATOM 765 O O . ALA A 1 98 ? -13.501 5.906 10.929 1.00 83.06 98 ALA A O 1
ATOM 766 N N . LYS A 1 99 ? -12.280 4.326 9.909 1.00 79.00 99 LYS A N 1
ATOM 767 C CA . LYS A 1 99 ? -12.938 3.187 10.574 1.00 79.00 99 LYS A CA 1
ATOM 768 C C . LYS A 1 99 ? -12.675 3.182 12.078 1.00 79.00 99 LYS A C 1
ATOM 770 O O . LYS A 1 99 ? -13.615 2.996 12.845 1.00 79.00 99 LYS A O 1
ATOM 775 N N . LYS A 1 100 ? -11.437 3.434 12.513 1.00 77.44 100 LYS A N 1
ATOM 776 C CA . LYS A 1 100 ? -11.078 3.542 13.939 1.00 77.44 100 LYS A CA 1
ATOM 777 C C . LYS A 1 100 ? -11.767 4.732 14.608 1.00 77.44 100 LYS A C 1
ATOM 779 O O . LYS A 1 100 ? -12.245 4.604 15.729 1.00 77.44 100 LYS A O 1
ATOM 784 N N . GLU A 1 101 ? -11.861 5.875 13.937 1.00 78.44 101 GLU A N 1
ATOM 785 C CA . GLU A 1 101 ? -12.588 7.049 14.432 1.00 78.44 101 GLU A CA 1
ATOM 786 C C . GLU A 1 101 ? -14.098 6.810 14.488 1.00 78.44 101 GLU A C 1
ATOM 788 O O . GLU A 1 101 ? -14.735 7.181 15.472 1.00 78.44 101 GLU A O 1
ATOM 793 N N . ALA A 1 102 ? -14.674 6.144 13.487 1.00 72.38 102 ALA A N 1
ATOM 794 C CA . ALA A 1 102 ? -16.078 5.745 13.492 1.00 72.38 102 ALA A CA 1
ATOM 795 C C . ALA A 1 102 ? -16.370 4.720 14.597 1.00 72.38 102 ALA A C 1
ATOM 797 O O . ALA A 1 102 ? -17.378 4.837 15.284 1.00 72.38 102 ALA A O 1
ATOM 798 N N . GLN A 1 103 ? -15.470 3.760 14.829 1.00 68.75 103 GLN A N 1
ATOM 799 C CA . GLN A 1 103 ? -15.559 2.826 15.953 1.00 68.75 103 GLN A CA 1
ATOM 800 C C . GLN A 1 103 ? -15.400 3.525 17.301 1.00 68.75 103 GLN A C 1
ATOM 802 O O . GLN A 1 103 ? -16.082 3.147 18.238 1.00 68.75 103 GLN A O 1
ATOM 807 N N . LYS A 1 104 ? -14.563 4.562 17.415 1.00 66.25 104 LYS A N 1
ATOM 808 C CA . LYS A 1 104 ? -14.493 5.383 18.633 1.00 66.25 104 LYS A CA 1
ATOM 809 C C . LYS A 1 104 ? -15.769 6.195 18.849 1.00 66.25 104 LYS A C 1
ATOM 811 O O . LYS A 1 104 ? -16.261 6.229 19.964 1.00 66.25 104 LYS A O 1
ATOM 816 N N . LYS A 1 105 ? -16.345 6.785 17.798 1.00 60.53 105 LYS A N 1
ATOM 817 C CA . LYS A 1 105 ? -17.613 7.535 17.881 1.00 60.53 105 LYS A CA 1
ATOM 818 C C . LYS A 1 105 ? -18.827 6.641 18.150 1.00 60.53 105 LYS A C 1
ATOM 820 O O . LYS A 1 105 ? -19.739 7.057 18.848 1.00 60.53 105 LYS A O 1
ATOM 825 N N . ASN A 1 106 ? -18.832 5.414 17.630 1.00 55.44 106 ASN A N 1
ATOM 826 C CA . ASN A 1 106 ? -19.862 4.410 17.922 1.00 55.44 106 ASN A CA 1
ATOM 827 C C . ASN A 1 106 ? -19.572 3.619 19.214 1.00 55.44 106 ASN A C 1
ATOM 829 O O . ASN A 1 106 ? -20.463 2.958 19.736 1.00 55.44 106 ASN A O 1
ATOM 833 N N . GLY A 1 107 ? -18.327 3.662 19.695 1.00 48.38 107 GLY A N 1
ATOM 834 C CA . GLY A 1 107 ? -17.818 3.002 20.898 1.00 48.38 107 GLY A CA 1
ATOM 835 C C . GLY A 1 107 ? -17.724 3.920 22.116 1.00 48.38 107 GLY A C 1
ATOM 836 O O . GLY A 1 107 ? -17.441 3.437 23.211 1.00 48.38 107 GLY A O 1
ATOM 837 N N . GLU A 1 108 ? -18.023 5.216 21.976 1.00 48.38 108 GLU A N 1
ATOM 838 C CA . GLU A 1 108 ? -18.575 5.986 23.083 1.00 48.38 108 GLU A CA 1
ATOM 839 C C . GLU A 1 108 ? -19.913 5.330 23.419 1.00 48.38 108 GLU A C 1
ATOM 841 O O . GLU A 1 108 ? -20.940 5.598 22.793 1.00 48.38 108 GLU A O 1
ATOM 846 N N . LEU A 1 109 ? -19.876 4.404 24.385 1.00 53.62 109 LEU A N 1
ATOM 847 C CA . LEU A 1 109 ? -21.039 4.011 25.166 1.00 53.62 109 LEU A CA 1
ATOM 848 C C . LEU A 1 109 ? -21.817 5.294 25.418 1.00 53.62 109 LEU A C 1
ATOM 850 O O . LEU A 1 109 ? -21.345 6.153 26.170 1.00 53.62 109 LEU A O 1
ATOM 854 N N . ARG A 1 110 ? -22.975 5.450 24.757 1.00 58.00 110 ARG A N 1
ATOM 855 C CA . ARG A 1 110 ? -23.905 6.517 25.124 1.00 58.00 110 ARG A CA 1
ATOM 856 C C . ARG A 1 110 ? -23.996 6.443 26.642 1.00 58.00 110 ARG A C 1
ATOM 858 O O . ARG A 1 110 ? -24.221 5.331 27.138 1.00 58.00 110 ARG A O 1
ATOM 865 N N . PRO A 1 111 ? -23.745 7.544 27.372 1.00 61.56 111 PRO A N 1
ATOM 866 C CA . PRO A 1 111 ? -23.797 7.498 28.820 1.00 61.56 111 PRO A CA 1
ATOM 867 C C . PRO A 1 111 ? -25.109 6.819 29.197 1.00 61.56 111 PRO A C 1
ATOM 869 O O . PRO A 1 111 ? -26.156 7.158 28.641 1.00 61.56 111 PRO A O 1
ATOM 872 N N . LEU A 1 112 ? -25.028 5.784 30.037 1.00 70.50 112 LEU A N 1
ATOM 873 C CA . LEU A 1 112 ? -26.197 5.049 30.506 1.00 70.50 112 LEU A CA 1
ATOM 874 C C . LEU A 1 112 ? -27.011 6.000 31.379 1.00 70.50 112 LEU A C 1
ATOM 876 O O . LEU A 1 112 ? -26.860 6.034 32.597 1.00 70.50 112 LEU A O 1
ATOM 880 N N . THR A 1 113 ? -27.821 6.839 30.740 1.00 78.81 113 THR A N 1
ATOM 881 C CA . THR A 1 113 ? -28.720 7.740 31.439 1.00 78.81 113 THR A CA 1
ATOM 882 C C . THR A 1 113 ? -29.978 6.975 31.844 1.00 78.81 113 THR A C 1
ATOM 884 O O . THR A 1 113 ? -30.381 6.026 31.156 1.00 78.81 113 THR A O 1
ATOM 887 N N . PRO A 1 114 ? -30.643 7.375 32.940 1.00 79.31 114 PRO A N 1
ATOM 888 C CA . PRO A 1 114 ? -31.928 6.798 33.325 1.00 79.31 114 PRO A CA 1
ATOM 889 C C . PRO A 1 114 ? -32.961 6.830 32.187 1.00 79.31 114 PRO A C 1
ATOM 891 O O . PRO A 1 114 ? -33.755 5.901 32.038 1.00 79.31 114 PRO A O 1
ATOM 894 N N . GLU A 1 115 ? -32.936 7.867 31.347 1.00 77.81 115 GLU A N 1
ATOM 895 C CA . GLU A 1 115 ? -33.827 8.013 30.192 1.00 77.81 115 GLU A CA 1
ATOM 896 C C . GLU A 1 115 ? -33.535 6.993 29.091 1.00 77.81 115 GLU A C 1
ATOM 898 O O . GLU A 1 115 ? -34.468 6.542 28.425 1.00 77.81 115 GLU A O 1
ATOM 903 N N . LEU A 1 116 ? -32.265 6.633 28.885 1.00 76.94 116 LEU A N 1
ATOM 904 C CA . LEU A 1 116 ? -31.873 5.621 27.909 1.00 76.94 116 LEU A CA 1
ATOM 905 C C . LEU A 1 116 ? -32.318 4.234 28.378 1.00 76.94 116 LEU A C 1
ATOM 907 O O . LEU A 1 116 ? -32.968 3.523 27.619 1.00 76.94 116 LEU A O 1
ATOM 911 N N . LEU A 1 117 ? -32.073 3.900 29.649 1.00 81.75 117 LEU A N 1
ATOM 912 C CA . LEU A 1 117 ? -32.484 2.624 30.248 1.00 81.75 117 LEU A CA 1
ATOM 913 C C . LEU A 1 117 ? -34.001 2.402 30.183 1.00 81.75 117 LEU A C 1
ATOM 915 O O . LEU A 1 117 ? -34.446 1.291 29.917 1.00 81.75 117 LEU A O 1
ATOM 919 N N . ARG A 1 118 ? -34.802 3.461 30.369 1.00 82.69 118 ARG A N 1
ATOM 920 C CA . ARG A 1 118 ? -36.272 3.395 30.254 1.00 82.69 118 ARG A CA 1
ATOM 921 C C . ARG A 1 118 ? -36.774 3.164 28.826 1.00 82.69 118 ARG A C 1
ATOM 923 O O . ARG A 1 118 ? -37.912 2.741 28.660 1.00 82.69 118 ARG A O 1
ATOM 930 N N . LYS A 1 119 ? -35.972 3.499 27.812 1.00 80.69 119 LYS A N 1
ATOM 931 C CA . LYS A 1 119 ? -36.331 3.370 26.389 1.00 80.69 119 LYS A CA 1
ATOM 932 C C . LYS A 1 119 ? -35.824 2.074 25.756 1.00 80.69 119 LYS A C 1
ATOM 934 O O . LYS A 1 119 ? -36.255 1.756 24.652 1.00 80.69 119 LYS A O 1
ATOM 939 N N . MET A 1 120 ? -34.913 1.365 26.418 1.00 83.69 120 MET A N 1
ATOM 940 C CA . MET A 1 120 ? -34.382 0.092 25.93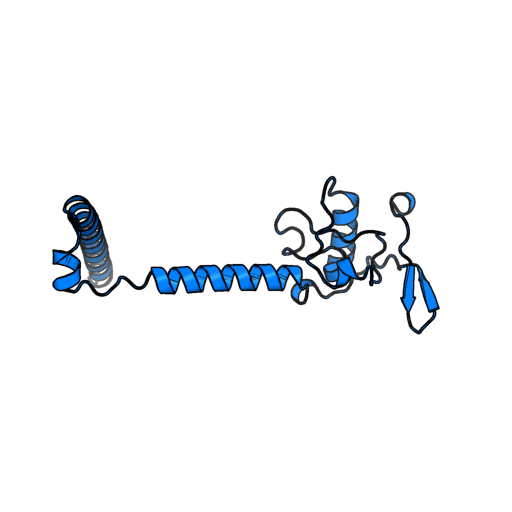9 1.00 83.69 120 MET A CA 1
ATOM 941 C C . MET A 1 120 ? -35.425 -1.015 26.059 1.00 83.69 120 MET A C 1
ATOM 943 O O . MET A 1 120 ? -36.218 -1.055 27.004 1.00 83.69 120 MET A O 1
ATOM 947 N N . GLN A 1 121 ? -35.410 -1.937 25.103 1.00 88.00 121 GLN A N 1
ATOM 948 C CA . GLN A 1 121 ? -36.219 -3.143 25.185 1.00 88.00 121 GLN A CA 1
ATOM 949 C C . GLN A 1 121 ? -35.642 -4.115 26.218 1.00 88.00 121 GLN A C 1
ATOM 951 O O . GLN A 1 121 ? -34.446 -4.119 26.507 1.00 88.00 121 GLN A O 1
ATOM 956 N N . PHE A 1 122 ? -36.495 -4.988 26.754 1.00 84.56 122 PHE A N 1
ATOM 957 C CA . PHE A 1 122 ? -36.102 -5.951 27.785 1.00 84.56 122 PHE A CA 1
ATOM 958 C C . PHE A 1 122 ? -34.917 -6.837 27.355 1.00 84.56 122 PHE A C 1
ATOM 960 O O . PHE A 1 122 ? -33.958 -6.983 28.106 1.00 84.56 122 PHE A O 1
ATOM 967 N N . ALA A 1 123 ? -34.922 -7.332 26.113 1.00 77.56 123 ALA A N 1
ATOM 968 C CA . ALA A 1 123 ? -33.820 -8.126 25.564 1.00 77.56 123 ALA A CA 1
ATOM 969 C C . ALA A 1 123 ? -32.488 -7.347 25.513 1.00 77.56 123 ALA A C 1
ATOM 971 O O . ALA A 1 123 ? -31.418 -7.910 25.735 1.00 77.5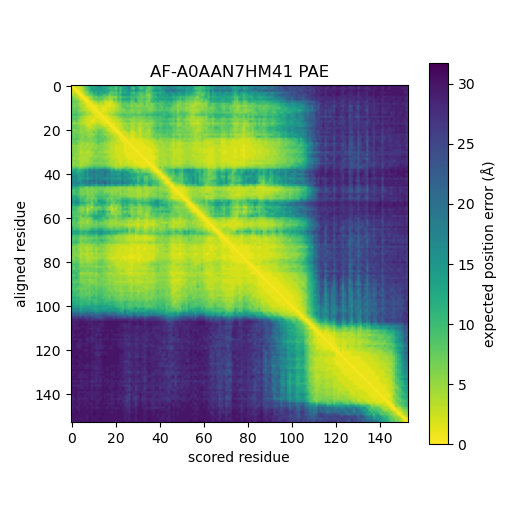6 123 ALA A O 1
ATOM 972 N N . GLU A 1 124 ? -32.536 -6.037 25.262 1.00 76.50 124 GLU A N 1
ATOM 973 C CA . GLU A 1 124 ? -31.344 -5.184 25.247 1.00 76.50 124 GLU 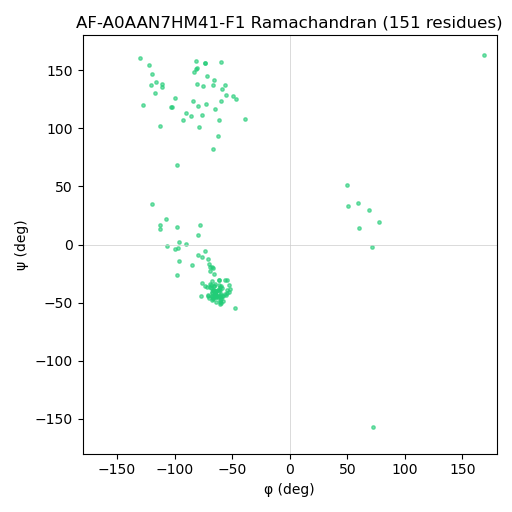A CA 1
ATOM 974 C C . GLU A 1 124 ? -30.794 -4.973 26.665 1.00 76.50 124 GLU A C 1
ATOM 976 O O . GLU A 1 124 ? -29.578 -4.959 26.866 1.00 76.50 124 GLU A O 1
ATOM 981 N N . LEU A 1 125 ? -31.680 -4.866 27.662 1.00 84.62 125 LEU A N 1
ATOM 982 C CA . LEU A 1 125 ? -31.305 -4.768 29.075 1.00 84.62 125 LEU A CA 1
ATOM 983 C C . LEU A 1 125 ? -30.651 -6.059 29.590 1.00 84.62 125 LEU A C 1
ATOM 985 O O . LEU A 1 125 ? -29.673 -5.981 30.333 1.00 84.62 125 LEU A O 1
ATOM 989 N N . GLU A 1 126 ? -31.125 -7.236 29.176 1.00 84.19 126 GLU A N 1
ATOM 990 C CA . GLU A 1 126 ? -30.499 -8.520 29.534 1.00 84.19 126 GLU A CA 1
ATOM 991 C C . GLU A 1 126 ? -29.083 -8.653 28.965 1.00 84.19 126 GLU A C 1
ATOM 993 O O . GLU A 1 126 ? -28.151 -9.067 29.665 1.00 84.19 126 GLU A O 1
ATOM 998 N N . VAL A 1 127 ? -28.896 -8.257 27.702 1.00 79.38 127 VAL A N 1
ATOM 999 C CA . VAL A 1 127 ? -27.575 -8.245 27.064 1.00 79.38 127 VAL A CA 1
ATOM 1000 C C . VAL A 1 127 ? -26.640 -7.283 27.796 1.00 79.38 127 VAL A C 1
ATOM 1002 O O . VAL A 1 127 ? -25.504 -7.658 28.098 1.00 79.38 127 VAL A O 1
ATOM 1005 N N . LEU A 1 128 ? -27.122 -6.084 28.134 1.00 85.94 128 LEU A N 1
ATOM 1006 C CA . LEU A 1 128 ? -26.357 -5.092 28.886 1.00 85.94 128 LEU A CA 1
ATOM 1007 C C . LEU A 1 128 ? -25.963 -5.606 30.281 1.00 85.94 128 LEU A C 1
ATOM 1009 O O . LEU A 1 128 ? -24.809 -5.467 30.684 1.00 85.94 128 LEU A O 1
ATOM 1013 N N . LEU A 1 129 ? -26.888 -6.249 30.998 1.00 87.69 129 LEU A N 1
ATOM 1014 C CA . LEU A 1 129 ? -26.641 -6.832 32.319 1.00 87.69 129 LEU A CA 1
ATOM 1015 C C . LEU A 1 129 ? -25.535 -7.896 32.272 1.00 87.69 129 LEU A C 1
ATOM 1017 O O . LEU A 1 129 ? -24.661 -7.923 33.139 1.00 87.69 129 LEU A O 1
ATOM 1021 N N . ARG A 1 130 ? -25.550 -8.757 31.250 1.00 86.75 130 ARG A N 1
ATOM 1022 C CA . ARG A 1 130 ? -24.520 -9.785 31.049 1.00 86.75 130 ARG A CA 1
ATOM 1023 C C . ARG A 1 130 ? -23.144 -9.170 30.789 1.00 86.75 130 ARG A C 1
ATOM 1025 O O . ARG A 1 130 ? -22.174 -9.600 31.402 1.00 86.75 130 ARG A O 1
ATOM 1032 N N . ILE A 1 131 ? -23.065 -8.147 29.936 1.00 83.50 131 ILE A N 1
ATOM 1033 C CA . ILE A 1 131 ? -21.807 -7.428 29.667 1.00 83.50 131 ILE A CA 1
ATOM 1034 C C . ILE A 1 131 ? -21.257 -6.810 30.961 1.00 83.50 131 ILE A C 1
ATOM 1036 O O . ILE A 1 131 ? -20.071 -6.947 31.253 1.00 83.50 131 ILE A O 1
ATOM 1040 N N . LEU A 1 132 ? -22.119 -6.173 31.761 1.00 87.62 132 LEU A N 1
ATOM 1041 C CA . LEU A 1 132 ? -21.720 -5.561 33.031 1.00 87.62 132 LEU A CA 1
ATOM 1042 C C . LEU A 1 132 ? -21.221 -6.590 34.053 1.00 87.62 132 LEU A C 1
ATOM 1044 O O . LEU A 1 132 ? -20.236 -6.320 34.736 1.00 87.62 132 LEU A O 1
ATOM 1048 N N . ARG A 1 133 ? -21.859 -7.764 34.152 1.00 90.25 133 ARG A N 1
ATOM 1049 C CA . ARG A 1 133 ? -21.400 -8.850 35.039 1.00 90.25 133 ARG A CA 1
ATOM 1050 C C . ARG A 1 133 ? -20.001 -9.328 34.664 1.00 90.25 133 ARG A C 1
ATOM 1052 O O . ARG A 1 133 ? -19.130 -9.318 35.528 1.00 90.25 133 ARG A O 1
ATOM 1059 N N . ASN A 1 134 ? -19.771 -9.622 33.385 1.00 85.94 134 ASN A N 1
ATOM 1060 C CA . ASN A 1 134 ? -18.459 -10.056 32.901 1.00 85.94 134 ASN A CA 1
ATOM 1061 C C . ASN A 1 134 ? -17.378 -8.998 33.187 1.00 85.94 134 ASN A C 1
ATOM 1063 O O . ASN A 1 134 ? -16.317 -9.316 33.710 1.00 85.94 134 ASN A O 1
ATOM 1067 N N . ALA A 1 135 ? -17.671 -7.718 32.930 1.00 81.88 135 ALA A N 1
ATOM 1068 C CA . ALA A 1 135 ? -16.724 -6.634 33.194 1.00 81.88 135 ALA A CA 1
ATOM 1069 C C . ALA A 1 135 ? -16.412 -6.457 34.695 1.00 81.88 135 ALA A C 1
ATOM 1071 O O . ALA A 1 135 ? -15.294 -6.090 35.065 1.00 81.88 135 ALA A O 1
ATOM 1072 N N . ILE A 1 136 ? -17.388 -6.699 35.580 1.00 90.50 136 ILE A N 1
ATOM 1073 C CA . ILE A 1 136 ? -17.171 -6.692 37.035 1.00 90.50 136 ILE A CA 1
ATOM 1074 C C . ILE A 1 136 ? -16.275 -7.864 37.444 1.00 90.50 136 ILE A C 1
ATOM 1076 O O . ILE A 1 136 ? -15.353 -7.655 38.234 1.00 90.50 136 ILE A O 1
ATOM 1080 N N . GLU A 1 137 ? -16.522 -9.060 36.913 1.00 90.50 137 GLU A N 1
ATOM 1081 C CA . GLU A 1 137 ? -15.724 -10.261 37.185 1.00 90.50 137 GLU A CA 1
ATOM 1082 C C . GLU A 1 137 ? -14.266 -10.072 36.748 1.00 90.50 137 GLU A C 1
ATOM 1084 O O . GLU A 1 137 ? -13.366 -10.189 37.582 1.00 90.50 137 GLU A O 1
ATOM 1089 N N . GLU A 1 138 ? -14.032 -9.637 35.507 1.00 86.12 138 GLU A N 1
ATOM 1090 C CA . GLU A 1 138 ? -12.692 -9.318 34.989 1.00 86.12 138 GLU A CA 1
ATOM 1091 C C . GLU A 1 138 ? -11.970 -8.296 35.881 1.00 86.12 138 GLU A C 1
ATOM 1093 O O . GLU A 1 138 ? -10.786 -8.430 36.203 1.00 86.12 138 GLU A O 1
ATOM 1098 N N . ARG A 1 139 ? -12.688 -7.266 36.348 1.00 85.81 139 ARG A N 1
ATOM 1099 C CA . ARG A 1 139 ? -12.105 -6.243 37.224 1.00 85.81 139 ARG A CA 1
ATOM 1100 C C . ARG A 1 139 ? -11.778 -6.783 38.614 1.00 85.81 139 ARG A C 1
ATOM 1102 O O . ARG A 1 139 ? -10.760 -6.390 39.186 1.00 85.81 139 ARG A O 1
ATOM 1109 N N . GLN A 1 140 ? -12.602 -7.672 39.161 1.00 90.38 140 GLN A N 1
ATOM 1110 C CA . GLN A 1 140 ? -12.321 -8.342 40.431 1.00 90.38 140 GLN A CA 1
ATOM 1111 C C . GLN A 1 140 ? -11.115 -9.281 40.317 1.00 90.38 140 GLN A C 1
ATOM 1113 O O . GLN A 1 140 ? -10.285 -9.305 41.227 1.00 90.38 140 GLN A O 1
ATOM 1118 N N . GLU A 1 141 ? -10.970 -10.000 39.206 1.00 87.62 141 GLU A N 1
ATOM 1119 C CA . GLU A 1 141 ? -9.803 -10.844 38.933 1.00 87.62 141 GLU A CA 1
ATOM 1120 C C . GLU A 1 141 ? -8.517 -10.025 38.796 1.00 87.62 141 GLU A C 1
ATOM 1122 O O . GLU A 1 141 ? -7.494 -10.380 39.391 1.00 87.62 141 GLU A O 1
ATOM 1127 N N . MET A 1 142 ? -8.566 -8.880 38.109 1.00 82.19 142 MET A N 1
ATOM 1128 C CA . MET A 1 142 ? -7.430 -7.952 38.039 1.00 82.19 142 MET A CA 1
ATOM 1129 C C . MET A 1 142 ? -7.029 -7.416 39.422 1.00 82.19 142 MET A C 1
ATOM 1131 O O . MET A 1 142 ? -5.84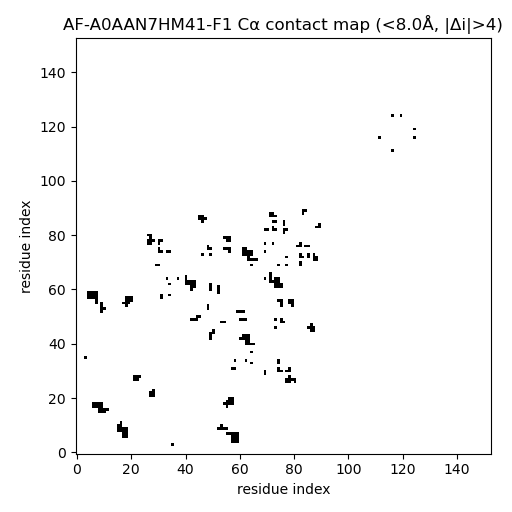2 -7.318 39.731 1.00 82.19 142 MET A O 1
ATOM 1135 N N . ILE A 1 143 ? -7.998 -7.101 40.288 1.00 85.44 143 ILE A N 1
ATOM 1136 C CA . ILE A 1 143 ? -7.717 -6.644 41.659 1.00 85.44 143 ILE A CA 1
ATOM 1137 C C . ILE A 1 143 ? -7.096 -7.772 42.496 1.00 85.44 143 ILE A C 1
ATOM 1139 O O . ILE A 1 143 ? -6.104 -7.540 43.188 1.00 85.44 143 ILE A O 1
ATOM 1143 N N . ARG A 1 144 ? -7.635 -8.995 42.412 1.00 84.19 144 ARG A N 1
ATOM 1144 C CA . ARG A 1 144 ? -7.118 -10.165 43.146 1.00 84.19 144 ARG A CA 1
ATOM 1145 C C . ARG A 1 144 ? -5.700 -10.539 42.708 1.00 84.19 144 ARG A C 1
ATOM 1147 O O . ARG A 1 144 ? -4.837 -10.756 43.555 1.00 84.19 144 ARG A O 1
ATOM 1154 N N . SER A 1 145 ? -5.441 -10.565 41.403 1.00 79.75 145 SER A N 1
ATOM 1155 C CA . SER A 1 145 ? -4.113 -10.868 40.852 1.00 79.75 145 SER A CA 1
ATOM 1156 C C . SER A 1 145 ? -3.087 -9.766 41.152 1.00 79.75 145 SER A C 1
ATOM 1158 O O . SER A 1 145 ? -1.949 -10.069 41.509 1.00 79.75 145 SER A O 1
ATOM 1160 N N . GLY A 1 146 ? -3.493 -8.492 41.125 1.00 69.56 146 GLY A N 1
ATOM 1161 C CA . GLY A 1 146 ? -2.643 -7.367 41.530 1.00 69.56 146 GLY A CA 1
ATOM 1162 C C . GLY A 1 146 ? -2.313 -7.332 43.030 1.00 69.56 146 GLY A C 1
ATOM 1163 O O . GLY A 1 146 ? -1.217 -6.915 43.411 1.00 69.56 146 GLY A O 1
ATOM 1164 N N . GLN A 1 147 ? -3.212 -7.806 43.900 1.00 58.28 147 GLN A N 1
ATOM 1165 C CA . GLN A 1 147 ? -2.943 -7.932 45.339 1.00 58.28 147 GLN A CA 1
ATOM 1166 C C . GLN A 1 147 ? -2.000 -9.100 45.664 1.00 58.28 147 GLN A C 1
ATOM 1168 O O . GLN A 1 147 ? -1.132 -8.935 46.519 1.00 58.28 147 GLN A O 1
ATOM 1173 N N . ALA A 1 148 ? -2.081 -10.220 44.934 1.00 51.88 148 ALA A N 1
ATOM 1174 C CA . ALA A 1 148 ? -1.178 -11.364 45.111 1.00 51.88 148 ALA A CA 1
ATOM 1175 C C . ALA A 1 148 ? 0.300 -11.018 44.836 1.00 51.88 148 ALA A C 1
ATOM 1177 O O . ALA A 1 148 ? 1.193 -11.553 45.486 1.00 51.88 148 ALA A O 1
ATOM 1178 N N . SER A 1 149 ? 0.571 -10.068 43.932 1.00 51.94 149 SER A N 1
ATOM 1179 C CA . SER A 1 149 ? 1.936 -9.588 43.652 1.00 51.94 149 SER A CA 1
ATOM 1180 C C . SER A 1 149 ? 2.535 -8.643 44.708 1.00 51.94 149 SER A C 1
ATOM 1182 O O . SER A 1 149 ? 3.727 -8.353 44.646 1.00 51.94 149 SER A O 1
ATOM 1184 N N . ARG A 1 150 ? 1.746 -8.151 45.677 1.00 50.62 150 ARG A N 1
ATOM 1185 C CA . ARG A 1 150 ? 2.213 -7.223 46.733 1.00 50.62 150 ARG A CA 1
ATOM 1186 C C . ARG A 1 150 ? 2.353 -7.866 48.118 1.00 50.62 150 ARG A C 1
ATOM 1188 O O . ARG A 1 150 ? 2.744 -7.175 49.052 1.00 50.62 150 ARG A O 1
ATOM 1195 N N . SER A 1 151 ? 2.034 -9.153 48.260 1.00 44.91 151 SER A N 1
ATOM 1196 C CA . SER A 1 151 ? 2.000 -9.868 49.546 1.00 44.91 151 SER A CA 1
ATOM 1197 C C . SER A 1 151 ? 3.074 -10.949 49.702 1.00 44.91 151 SER A C 1
ATOM 1199 O O . SER A 1 151 ? 2.946 -11.801 50.578 1.00 44.91 151 SER A O 1
ATOM 1201 N N . THR A 1 152 ? 4.121 -10.935 48.878 1.00 43.59 152 THR A N 1
ATOM 1202 C CA . THR A 1 152 ? 5.331 -11.737 49.124 1.00 43.59 152 THR A CA 1
ATOM 1203 C C . THR A 1 152 ? 6.329 -10.863 49.889 1.00 43.59 152 THR A C 1
ATOM 1205 O O . THR A 1 152 ? 6.819 -9.904 49.288 1.00 43.59 152 THR A O 1
ATOM 1208 N N . PRO A 1 153 ? 6.555 -11.101 51.196 1.00 50.50 153 PRO A N 1
ATOM 1209 C CA . PRO A 1 153 ? 7.608 -10.428 51.956 1.00 50.50 153 PRO A CA 1
ATOM 1210 C C . PRO A 1 153 ? 9.011 -10.810 51.469 1.00 50.50 153 PRO A C 1
ATOM 1212 O O . PRO A 1 153 ? 9.170 -11.927 50.922 1.00 50.50 153 PRO A O 1
#

Solvent-accessible surface area (backbone atoms only — not comparable to full-atom values): 8860 Å² total; per-residue (Å²): 111,79,86,80,42,57,74,23,66,28,80,54,95,93,34,83,39,73,32,54,89,68,55,91,42,70,54,24,39,48,25,53,48,47,66,72,69,57,76,90,58,64,67,56,80,62,23,70,51,45,66,66,64,56,57,61,37,40,50,71,67,42,39,44,66,81,66,60,87,58,71,50,16,34,31,45,32,32,45,72,73,36,38,91,70,21,50,42,36,54,48,50,56,49,52,52,49,51,50,52,51,49,49,49,65,70,60,52,69,70,75,88,40,75,70,54,64,73,69,52,53,73,72,56,52,54,54,50,52,52,54,52,50,53,55,50,50,56,51,49,51,52,51,54,57,57,50,62,74,71,69,73,130

Sequence (153 aa):
VKRLFEPATYFHRNKRVQASWNIDRAERALAIAVYIFEKDVEAKPNCKQCDKSIGPTPGSRCIVPSGEILGGACTNCVYSGHRLACSFVRAIEREELAKKEAQKKNGELRPLTPELLRKMQFAELEVLLRILRNAIEERQEMIRSGQASRSTP

Radius of gyration: 26.82 Å; Cα contacts (8 Å, |Δi|>4): 162; chains: 1; bounding box: 57×30×76 Å

Secondary structure (DSSP, 8-state):
-GGGS---EEEETTEEEEPP---SSHHHHHHHHHHHH--S----TT-HHHHTT-SS-SSSS----STTTTTT--HHHHHTT-GGG-HHHHHHHHHHHHHHHHHHHHHS-----HHHHHHS-HHHHHHHHHHHHHHHHHHHHHHHHHHHTT---

pLDDT: mean 77.27, std 11.72, range [43.59, 90.5]

Foldseek 3Di:
DLVQADFDWADDPNDTDTQDQDPVDVLLVLLVVCVRPQPPFDQDCQWPCQVVCHASRRHSGWGQGPDCSLDRAISRCSNRVNSVVTRRNVVVVVVVVVVVVVCVVVVPPPPPDPVVVVVDDPVVVVVVVVVVVVVVVVVVVVVVVVVVVVPDD

Mean predicted aligned error: 15.11 Å

InterPro domains:
  IPR022190 Protein of unknown function DUF3716 [PF12511] (41-88)

Organism: NCBI:txid1126955